Protein AF-A0A9D5CBH1-F1 (afdb_monomer)

Solvent-accessible surface area (backbone atoms only — not comparable to full-atom values): 4802 Å² total; per-residue (Å²): 139,54,73,71,60,54,55,56,51,53,54,53,51,50,42,44,71,50,90,34,37,77,52,50,61,54,74,69,62,55,76,87,88,49,95,64,55,59,70,59,54,51,55,52,48,54,51,44,37,57,71,58,63,54,47,93,58,55,92,94,61,84,83,50,65,75,56,50,66,74,36,62,86,69,68,128

Foldseek 3Di:
DDPVVVVVVVVVVCCCVPVCVVVVVVLPDDPDPDPHDVVVVVVLVVVLCVVQVPVPDDPPDDQDPVSCVVCVVSPD

InterPro domains:
  IPR003154 S1/P1 nuclease [PTHR33146] (13-72)
  IPR008947 Phospholipase C/P1 nuclease domain superfamily [G3DSA:1.10.575.10] (5-75)
  IPR008947 Phospholipase C/P1 nuclease domain superfamily [SSF48537] (19-71)

Radius of gyration: 16.49 Å; Cα contacts (8 Å, |Δi|>4): 17; chains: 1; bounding box: 32×34×36 Å

Secondary structure (DSSP, 8-state):
--HHHHHHHHHHHHHHHTTTHHHHHHHH---TT-S--HHHHHHHHHHHIIIIISTT--TT----HHHHHHHTTT--

Sequence (76 aa):
MNILTLLLHLHEEEKIMGDWSDQTVKWENCRNNKIACLDVYASESITAACQWAYRNAFEGSMLEDGYFLSRLYGVM

Mean predicted aligned error: 8.79 Å

Organism: NCBI:txid325984

pLDDT: mean 81.79, std 11.8, range [49.44, 95.69]

Structure (mmCIF, N/CA/C/O backbone):
data_AF-A0A9D5CBH1-F1
#
_entry.id   AF-A0A9D5CBH1-F1
#
loop_
_atom_site.group_PDB
_atom_site.id
_atom_site.type_symbol
_atom_site.label_atom_id
_atom_site.label_alt_id
_atom_site.label_comp_id
_atom_site.label_asym_id
_atom_site.label_entity_id
_atom_site.label_seq_id
_atom_site.pdbx_PDB_ins_code
_atom_site.Cartn_x
_atom_site.Cartn_y
_atom_site.Cartn_z
_atom_site.occupancy
_atom_site.B_iso_or_equiv
_atom_site.auth_seq_id
_atom_site.auth_comp_id
_atom_site.auth_asym_id
_atom_site.auth_atom_id
_atom_site.pdbx_PDB_model_num
ATOM 1 N N . MET A 1 1 ? -17.370 20.416 -19.744 1.00 54.03 1 MET A N 1
ATOM 2 C CA . MET A 1 1 ? -16.124 20.589 -18.967 1.00 54.03 1 MET A CA 1
ATOM 3 C C . MET A 1 1 ? -16.365 21.688 -17.944 1.00 54.03 1 MET A C 1
ATOM 5 O O . MET A 1 1 ? -16.661 22.802 -18.353 1.00 54.03 1 MET A O 1
ATOM 9 N N . ASN A 1 2 ? -16.379 21.358 -16.651 1.00 72.25 2 ASN A N 1
ATOM 10 C CA . ASN A 1 2 ? -16.652 22.295 -15.552 1.00 72.25 2 ASN A CA 1
ATOM 11 C C . ASN A 1 2 ? -15.314 22.754 -14.941 1.00 72.25 2 ASN A C 1
ATOM 13 O O . ASN A 1 2 ? -14.388 21.953 -14.836 1.00 72.25 2 ASN A O 1
ATOM 17 N N . ILE A 1 3 ? -15.228 24.020 -14.522 1.00 76.75 3 ILE A N 1
ATOM 18 C CA . ILE A 1 3 ? -14.101 24.590 -13.763 1.00 76.75 3 ILE A CA 1
ATOM 19 C C . ILE A 1 3 ? -13.730 23.712 -12.556 1.00 76.75 3 ILE A C 1
ATOM 21 O O . ILE A 1 3 ? -12.549 23.517 -12.284 1.00 76.75 3 ILE A O 1
ATOM 25 N N . LEU A 1 4 ? -14.719 23.111 -11.887 1.00 64.44 4 LEU A N 1
ATOM 26 C CA . LEU A 1 4 ? -14.489 22.195 -10.766 1.00 64.44 4 LEU A CA 1
ATOM 27 C C . LEU A 1 4 ? -13.716 20.928 -11.182 1.00 64.44 4 LEU A C 1
ATOM 29 O O . LEU A 1 4 ? -12.887 20.428 -10.431 1.00 64.44 4 LEU A O 1
ATOM 33 N N . THR A 1 5 ? -13.967 20.419 -12.392 1.00 68.38 5 THR A N 1
ATOM 34 C CA . THR A 1 5 ? -13.305 19.222 -12.936 1.00 68.38 5 THR A CA 1
ATOM 35 C C . THR A 1 5 ? -11.850 19.507 -13.317 1.00 68.38 5 THR A C 1
ATOM 37 O O . THR A 1 5 ? -10.998 18.642 -13.142 1.00 68.38 5 THR A O 1
ATOM 40 N N . LEU A 1 6 ? -11.564 20.724 -13.796 1.00 65.88 6 LEU A N 1
ATOM 41 C CA . LEU A 1 6 ? -10.206 21.190 -14.101 1.00 65.88 6 LEU A CA 1
ATOM 42 C C . LEU A 1 6 ? -9.368 21.413 -12.835 1.00 65.88 6 LEU A C 1
ATOM 44 O O . LEU A 1 6 ? -8.198 21.054 -12.815 1.00 65.88 6 LEU A O 1
ATOM 48 N N . LEU A 1 7 ? -9.965 21.963 -11.773 1.00 66.38 7 LEU A N 1
ATOM 49 C CA . LEU A 1 7 ? -9.281 22.171 -10.490 1.00 66.38 7 LEU A CA 1
ATOM 50 C C . LEU A 1 7 ? -8.889 20.856 -9.803 1.00 66.38 7 LEU A C 1
ATOM 52 O O . LEU A 1 7 ? -7.806 20.773 -9.237 1.00 66.38 7 LEU A O 1
ATOM 56 N N . LEU A 1 8 ? -9.739 19.827 -9.882 1.00 62.47 8 LEU A N 1
ATOM 57 C CA . LEU A 1 8 ? -9.412 18.486 -9.383 1.00 62.47 8 LEU A CA 1
ATOM 58 C C . LEU A 1 8 ? -8.238 17.851 -10.147 1.00 62.47 8 LEU A C 1
ATOM 60 O O . LEU A 1 8 ? -7.342 17.312 -9.509 1.00 62.47 8 LEU A O 1
ATOM 64 N N . HIS A 1 9 ? -8.201 17.984 -11.480 1.00 62.41 9 HIS A N 1
ATOM 65 C CA . HIS A 1 9 ? -7.080 17.485 -12.294 1.00 62.41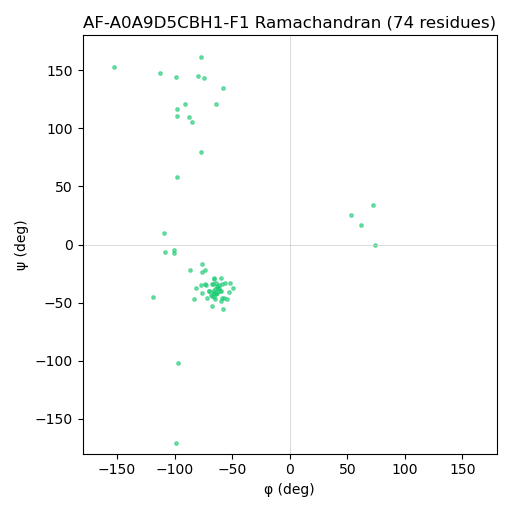 9 HIS A CA 1
ATOM 66 C C . HIS A 1 9 ? -5.762 18.209 -11.980 1.00 62.41 9 HIS A C 1
ATOM 68 O O . HIS A 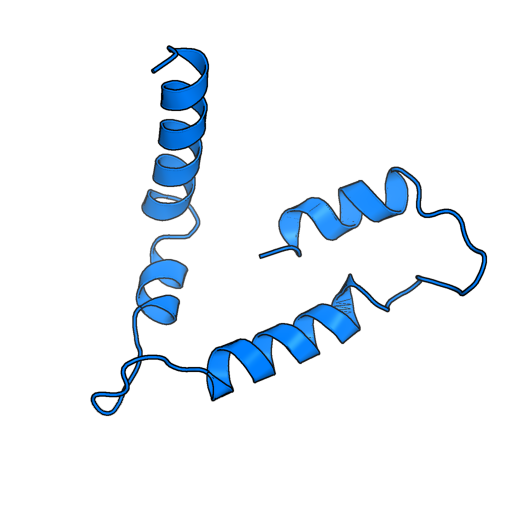1 9 ? -4.724 17.569 -11.861 1.00 62.41 9 HIS A O 1
ATOM 74 N N . LEU A 1 10 ? -5.796 19.535 -11.797 1.00 59.69 10 LEU A N 1
ATOM 75 C CA . LEU A 1 10 ? -4.594 20.311 -11.467 1.00 59.69 10 LEU A CA 1
ATOM 76 C C . LEU A 1 10 ? -3.971 19.887 -10.130 1.00 59.69 10 LEU A C 1
ATOM 78 O O . LEU A 1 10 ? -2.751 19.883 -10.002 1.00 59.69 10 LEU A O 1
ATOM 82 N N . HIS A 1 11 ? -4.785 19.497 -9.148 1.00 61.47 11 HIS A N 1
ATOM 83 C CA . HIS A 1 11 ? -4.272 19.078 -7.845 1.00 61.47 11 HIS A CA 1
ATOM 84 C C . HIS A 1 11 ? -3.599 17.693 -7.879 1.00 61.47 11 HIS A C 1
ATOM 86 O O . HIS A 1 11 ? -2.619 17.462 -7.171 1.00 61.47 11 HIS A O 1
ATOM 92 N N . GLU A 1 12 ? -4.093 16.775 -8.717 1.00 64.12 12 GLU A N 1
ATOM 93 C CA . GLU A 1 12 ? -3.428 15.489 -8.972 1.00 64.12 12 GLU A CA 1
ATOM 94 C C . GLU A 1 12 ? -2.084 15.685 -9.681 1.00 64.12 12 GLU A C 1
ATOM 96 O O . GLU A 1 12 ? -1.078 15.113 -9.256 1.00 64.12 12 GLU A O 1
ATOM 101 N N . GLU A 1 13 ? -2.036 16.538 -10.709 1.00 62.34 13 GLU A N 1
ATOM 102 C CA . GLU A 1 13 ? -0.786 16.835 -11.416 1.00 62.34 13 GLU A CA 1
ATOM 103 C C . GLU A 1 13 ? 0.254 17.492 -10.496 1.00 62.34 13 GLU A C 1
ATOM 105 O O . GLU A 1 13 ? 1.427 17.121 -10.541 1.00 62.34 13 GLU A O 1
ATOM 110 N N . GLU A 1 14 ? -0.156 18.384 -9.585 1.00 71.12 14 GLU A N 1
ATOM 111 C CA . GLU A 1 14 ? 0.733 18.958 -8.563 1.00 71.12 14 GLU A CA 1
ATOM 112 C C . GLU A 1 14 ? 1.347 17.889 -7.644 1.00 71.12 14 GLU A C 1
ATOM 114 O O . GLU A 1 14 ? 2.530 17.967 -7.305 1.00 71.12 14 GLU A O 1
ATOM 119 N N . LYS A 1 15 ? 0.576 16.868 -7.249 1.00 71.69 15 LYS A N 1
ATOM 120 C CA . LYS A 1 15 ? 1.078 15.774 -6.400 1.00 71.69 15 LYS A CA 1
ATOM 121 C C . LYS A 1 15 ? 2.064 14.870 -7.132 1.00 71.69 15 LYS A C 1
ATOM 123 O O . LYS A 1 15 ? 3.088 14.501 -6.555 1.00 71.69 15 LYS A O 1
ATOM 128 N N . ILE A 1 16 ? 1.790 14.570 -8.398 1.00 68.31 16 ILE A N 1
ATOM 129 C CA . ILE A 1 16 ? 2.657 13.761 -9.264 1.00 68.31 16 ILE A CA 1
ATOM 130 C C . ILE A 1 16 ? 3.958 14.509 -9.583 1.00 68.31 16 ILE A C 1
ATOM 132 O O . ILE A 1 16 ? 5.038 13.928 -9.497 1.00 68.31 16 ILE A O 1
ATOM 136 N N . MET A 1 17 ? 3.882 15.806 -9.898 1.00 72.50 17 MET A N 1
ATOM 137 C CA . MET A 1 17 ? 5.055 16.634 -10.203 1.00 72.50 17 MET A CA 1
ATOM 138 C C . MET A 1 17 ? 5.860 17.038 -8.959 1.00 72.50 17 MET A C 1
ATOM 140 O O . MET A 1 17 ? 7.046 17.342 -9.076 1.00 72.50 17 MET A O 1
ATOM 144 N N . GLY A 1 18 ? 5.234 17.051 -7.781 1.00 79.94 18 GLY A N 1
ATOM 145 C CA . GLY A 1 18 ? 5.866 17.351 -6.499 1.00 79.94 18 GLY A CA 1
ATOM 146 C C . GLY A 1 18 ? 6.267 16.090 -5.735 1.00 79.94 18 GLY A C 1
ATOM 147 O O . GLY A 1 18 ? 7.291 15.466 -6.023 1.00 79.94 18 GLY A O 1
ATOM 148 N N . ASP A 1 19 ? 5.450 15.735 -4.741 1.00 78.25 19 ASP A N 1
ATOM 149 C CA . ASP A 1 19 ? 5.741 14.721 -3.717 1.00 78.25 19 ASP A CA 1
ATOM 150 C C . ASP A 1 19 ? 6.014 13.317 -4.286 1.00 78.25 19 ASP A C 1
ATOM 152 O O . ASP A 1 19 ? 6.744 12.533 -3.675 1.00 78.25 19 ASP A O 1
ATOM 156 N N . TRP A 1 20 ? 5.427 12.973 -5.437 1.00 81.81 20 TRP A N 1
ATOM 157 C CA . TRP A 1 20 ? 5.522 11.636 -6.039 1.00 81.81 20 TRP A CA 1
ATOM 158 C C . TRP A 1 20 ? 6.370 11.581 -7.307 1.00 81.81 20 TRP A C 1
ATOM 160 O O . TRP A 1 20 ? 6.403 10.546 -7.976 1.00 81.81 20 TRP A O 1
ATOM 170 N N . SER A 1 21 ? 7.097 12.646 -7.630 1.00 83.75 21 SER A N 1
ATOM 171 C CA . SER A 1 21 ? 7.925 12.716 -8.841 1.00 83.75 21 SER A CA 1
ATOM 172 C C . SER A 1 21 ? 8.911 11.540 -8.945 1.00 83.75 21 SER A C 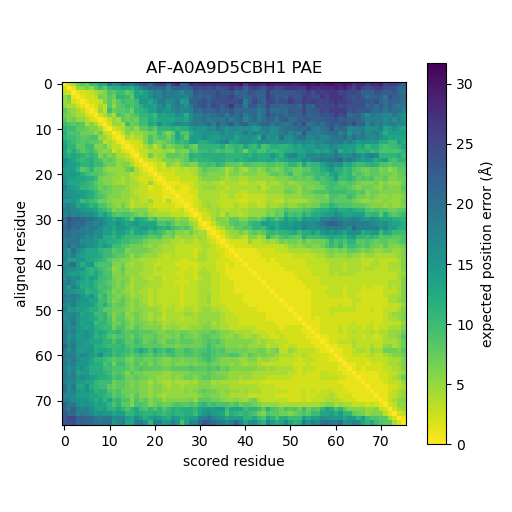1
ATOM 174 O O . SER A 1 21 ? 8.942 10.834 -9.954 1.00 83.75 21 SER A O 1
ATOM 176 N N . ASP A 1 22 ? 9.618 11.226 -7.857 1.00 84.50 22 ASP A N 1
ATOM 177 C CA . ASP A 1 22 ? 10.544 10.085 -7.781 1.00 84.50 22 ASP A CA 1
ATOM 178 C C . ASP A 1 22 ? 9.853 8.714 -7.879 1.00 84.50 22 ASP A C 1
ATOM 180 O O . ASP A 1 22 ? 10.464 7.723 -8.293 1.00 84.50 22 ASP A O 1
ATOM 184 N N . GLN A 1 23 ? 8.595 8.622 -7.444 1.00 83.31 23 GLN A N 1
ATOM 185 C CA . GLN A 1 23 ? 7.823 7.377 -7.465 1.00 83.31 23 GLN A CA 1
ATOM 186 C C . GLN A 1 23 ? 7.236 7.125 -8.854 1.00 83.31 23 GLN A C 1
ATOM 188 O O . GLN A 1 23 ? 7.304 6.002 -9.345 1.00 83.31 23 GLN A O 1
ATOM 193 N N . THR A 1 24 ? 6.795 8.183 -9.532 1.00 83.31 24 THR A N 1
ATOM 194 C CA . THR A 1 24 ? 6.277 8.147 -10.905 1.00 83.31 24 THR A CA 1
ATOM 195 C C . THR A 1 24 ? 7.306 7.560 -11.866 1.00 83.31 24 THR A C 1
ATOM 197 O O . THR A 1 24 ? 7.004 6.613 -12.587 1.00 83.31 24 THR A O 1
ATOM 200 N N . VAL A 1 25 ? 8.569 7.997 -11.773 1.00 83.62 25 VAL A N 1
ATOM 201 C CA . VAL A 1 25 ? 9.672 7.434 -12.577 1.00 83.62 25 VAL A CA 1
ATOM 202 C C . VAL A 1 25 ? 9.848 5.928 -12.339 1.00 83.62 25 VAL A C 1
ATOM 204 O O . VAL A 1 25 ? 10.218 5.191 -13.252 1.00 83.62 25 VAL A O 1
ATOM 207 N N . LYS A 1 26 ? 9.594 5.438 -11.119 1.00 84.31 26 LYS A N 1
ATOM 208 C CA . LYS A 1 26 ? 9.670 4.002 -10.804 1.00 84.31 26 LYS A CA 1
ATOM 209 C C . LYS A 1 26 ? 8.462 3.242 -11.343 1.00 84.31 26 LYS A C 1
ATOM 211 O O . LYS A 1 26 ? 8.654 2.159 -11.886 1.00 84.31 26 LYS A O 1
ATOM 216 N N . TRP A 1 27 ? 7.259 3.798 -11.222 1.00 85.00 27 TRP A N 1
ATOM 217 C CA . TRP A 1 27 ? 6.022 3.176 -11.703 1.00 85.00 27 TRP A CA 1
ATOM 218 C C . TRP A 1 27 ? 5.967 3.079 -13.232 1.00 85.00 27 TRP A C 1
ATOM 220 O O . TRP A 1 27 ? 5.476 2.083 -13.766 1.00 85.00 27 TRP A O 1
ATOM 230 N N . GLU A 1 28 ? 6.533 4.065 -13.933 1.00 82.81 28 GLU A N 1
ATOM 231 C CA . GLU A 1 28 ? 6.690 4.060 -15.393 1.00 82.81 28 GLU A CA 1
ATOM 232 C C . GLU A 1 28 ? 7.782 3.093 -15.874 1.00 82.81 28 GLU A C 1
ATOM 234 O O . GLU A 1 28 ? 7.772 2.652 -17.027 1.00 82.81 28 GLU A O 1
ATOM 239 N N . ASN A 1 29 ? 8.735 2.729 -15.008 1.00 84.44 29 ASN A N 1
ATOM 240 C CA . ASN A 1 29 ? 9.859 1.875 -15.375 1.00 84.44 29 ASN A CA 1
ATOM 241 C C . ASN A 1 29 ? 9.448 0.401 -15.466 1.00 84.44 29 ASN A C 1
ATOM 243 O O . ASN A 1 29 ? 9.721 -0.414 -14.582 1.00 84.44 29 ASN A O 1
ATOM 247 N N . CYS A 1 30 ? 8.834 0.044 -16.590 1.00 82.44 30 CYS A N 1
ATOM 248 C CA . CYS A 1 30 ? 8.556 -1.335 -16.945 1.00 82.44 30 CYS A CA 1
ATOM 249 C C . CYS A 1 30 ? 9.624 -1.884 -17.907 1.00 82.44 30 CYS A C 1
ATOM 251 O O . CYS A 1 30 ? 9.729 -1.480 -19.065 1.00 82.44 30 CYS A O 1
ATOM 253 N N . ARG A 1 31 ? 10.457 -2.817 -17.426 1.00 78.81 31 ARG A N 1
ATOM 254 C CA . ARG A 1 31 ? 11.567 -3.397 -18.207 1.00 78.81 31 ARG A CA 1
ATOM 255 C C . ARG A 1 31 ? 11.086 -4.442 -19.228 1.00 78.81 31 ARG A C 1
ATOM 257 O O . ARG A 1 31 ? 10.043 -5.070 -19.064 1.00 78.81 31 ARG A O 1
ATOM 264 N N . ASN A 1 32 ? 11.940 -4.720 -20.219 1.00 78.56 32 ASN A N 1
ATOM 265 C CA . ASN A 1 32 ? 11.846 -5.850 -21.160 1.00 78.56 32 ASN A CA 1
ATOM 266 C C . ASN A 1 32 ? 10.744 -5.767 -22.238 1.00 78.56 32 ASN A C 1
ATOM 268 O O . ASN A 1 32 ? 10.208 -6.803 -22.624 1.00 78.56 32 ASN A O 1
ATOM 272 N N . ASN A 1 33 ? 10.416 -4.571 -22.747 1.00 75.56 33 ASN A N 1
ATOM 273 C CA . ASN A 1 33 ? 9.424 -4.370 -23.824 1.00 75.56 33 ASN A CA 1
ATOM 274 C C . ASN A 1 33 ? 8.046 -5.005 -23.543 1.00 75.56 33 ASN A C 1
ATOM 276 O O . ASN A 1 33 ? 7.312 -5.354 -24.469 1.00 75.56 33 ASN A O 1
ATOM 280 N N . LYS A 1 34 ? 7.687 -5.182 -22.267 1.00 79.12 34 LYS A N 1
ATOM 281 C CA . LYS A 1 34 ? 6.348 -5.629 -21.890 1.00 79.12 34 LYS A CA 1
ATOM 282 C C . LYS A 1 34 ? 5.364 -4.472 -22.067 1.00 79.12 34 LYS A C 1
ATOM 284 O O . LYS A 1 34 ? 5.685 -3.334 -21.751 1.00 79.12 34 LYS A O 1
ATOM 289 N N . ILE A 1 35 ? 4.150 -4.789 -22.516 1.00 82.62 35 ILE A N 1
ATOM 290 C CA . ILE A 1 35 ? 3.044 -3.819 -22.617 1.00 82.62 35 ILE A CA 1
ATOM 291 C C . ILE A 1 35 ? 2.607 -3.344 -21.216 1.00 82.62 35 ILE A C 1
ATOM 293 O O . ILE A 1 35 ? 2.167 -2.212 -21.064 1.00 82.62 35 ILE A O 1
ATOM 297 N N . ALA A 1 36 ? 2.754 -4.196 -20.192 1.00 83.44 36 ALA A N 1
ATOM 298 C CA . 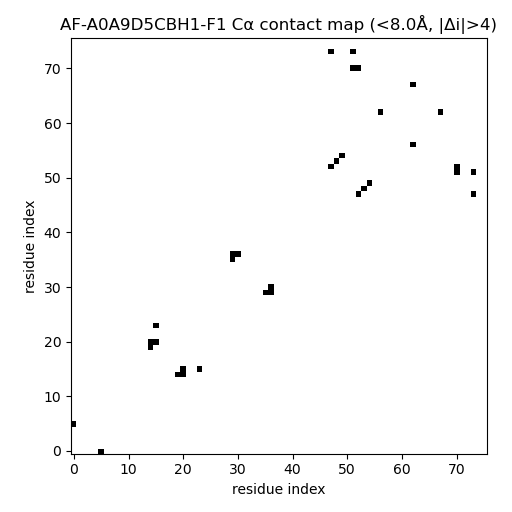ALA A 1 36 ? 2.482 -3.873 -18.792 1.00 83.44 36 ALA A CA 1
ATOM 299 C C . ALA A 1 36 ? 3.329 -4.734 -17.833 1.00 83.44 36 ALA A C 1
ATOM 301 O O . ALA A 1 36 ? 3.670 -5.880 -18.147 1.00 83.44 36 ALA A O 1
ATOM 302 N N . CYS A 1 37 ? 3.615 -4.212 -16.636 1.00 87.94 37 CYS A N 1
ATOM 303 C CA . CYS A 1 37 ? 4.359 -4.898 -15.572 1.00 87.94 37 CYS A CA 1
ATOM 304 C C . CYS A 1 37 ? 3.429 -5.530 -14.525 1.00 87.94 37 CYS A C 1
ATOM 306 O O . CYS A 1 37 ? 3.517 -5.248 -13.334 1.00 87.94 37 CYS A O 1
ATOM 308 N N . LEU A 1 38 ? 2.548 -6.423 -14.986 1.00 88.12 38 LEU A N 1
ATOM 309 C CA . LEU A 1 38 ? 1.509 -7.057 -14.162 1.00 88.12 38 LEU A CA 1
ATOM 310 C C . LEU A 1 38 ? 2.049 -7.720 -12.888 1.00 88.12 38 LEU A C 1
ATOM 312 O O . LEU A 1 38 ? 1.435 -7.576 -11.840 1.00 88.12 38 LEU A O 1
ATOM 316 N N . ASP A 1 39 ? 3.196 -8.400 -12.960 1.00 89.88 39 ASP A N 1
ATOM 317 C CA . ASP A 1 39 ? 3.786 -9.084 -11.800 1.00 89.88 39 ASP A CA 1
ATOM 318 C C . ASP A 1 39 ? 4.167 -8.098 -10.682 1.00 89.88 39 ASP A C 1
ATOM 320 O O . ASP A 1 39 ? 3.987 -8.391 -9.502 1.00 89.88 39 ASP A O 1
ATOM 324 N N . VAL A 1 40 ? 4.666 -6.913 -11.059 1.00 89.88 40 VAL A N 1
ATOM 325 C CA . VAL A 1 40 ? 5.032 -5.847 -10.114 1.00 89.88 40 VAL A CA 1
ATOM 326 C C . VAL A 1 40 ? 3.771 -5.308 -9.455 1.00 89.88 40 VAL A C 1
ATOM 328 O O . VAL A 1 40 ? 3.653 -5.359 -8.234 1.00 89.88 40 VAL A O 1
ATOM 331 N N . TYR A 1 41 ? 2.790 -4.905 -10.265 1.00 89.06 41 TYR A N 1
ATOM 332 C CA . TYR A 1 41 ? 1.531 -4.356 -9.763 1.00 89.06 41 TYR A CA 1
ATOM 333 C C . TYR A 1 41 ? 0.775 -5.360 -8.885 1.00 89.06 41 TYR A C 1
ATOM 335 O O . TYR A 1 41 ? 0.252 -4.996 -7.836 1.00 89.06 41 TYR A O 1
ATOM 343 N N . ALA A 1 42 ? 0.757 -6.643 -9.258 1.00 91.69 42 ALA A N 1
ATOM 344 C CA . ALA A 1 42 ? 0.126 -7.694 -8.465 1.00 91.69 42 ALA A CA 1
ATOM 345 C C . ALA A 1 42 ? 0.842 -7.913 -7.123 1.00 91.69 42 ALA A C 1
ATOM 347 O O . ALA A 1 42 ? 0.184 -8.055 -6.091 1.00 91.69 42 ALA A O 1
ATOM 348 N N . SER A 1 43 ? 2.180 -7.911 -7.117 1.00 93.81 43 SER A N 1
ATOM 349 C CA . SER A 1 43 ? 2.975 -8.066 -5.895 1.00 93.81 43 SER A CA 1
ATOM 350 C C . SER A 1 43 ? 2.809 -6.881 -4.937 1.00 93.81 43 SER A C 1
ATOM 352 O O . SER A 1 43 ? 2.722 -7.066 -3.720 1.00 93.81 43 SER A O 1
ATOM 354 N N . GLU A 1 44 ? 2.757 -5.661 -5.467 1.00 91.75 44 GLU A N 1
ATOM 355 C CA . GLU A 1 44 ? 2.499 -4.451 -4.681 1.00 91.75 44 GLU A CA 1
ATOM 356 C C . GLU A 1 44 ? 1.067 -4.458 -4.133 1.00 91.75 44 GLU A C 1
ATOM 358 O O . GLU A 1 44 ? 0.862 -4.251 -2.935 1.00 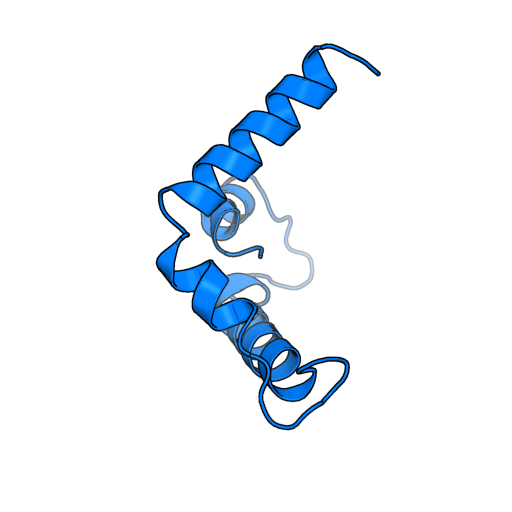91.75 44 GLU A O 1
ATOM 363 N N . SER A 1 45 ? 0.093 -4.820 -4.972 1.00 92.62 45 SER A N 1
ATOM 364 C CA . SER A 1 45 ? -1.323 -4.899 -4.610 1.00 92.62 45 SER A CA 1
ATOM 365 C C . SER A 1 45 ? -1.587 -5.880 -3.466 1.00 92.62 45 SER A C 1
ATOM 367 O O . SER A 1 45 ? -2.230 -5.510 -2.484 1.00 92.62 45 SER A O 1
ATOM 369 N N . ILE A 1 46 ? -1.053 -7.109 -3.518 1.00 95.19 46 ILE A N 1
ATOM 370 C CA . ILE A 1 46 ? -1.272 -8.079 -2.430 1.00 95.19 46 ILE A CA 1
ATOM 371 C C . ILE A 1 46 ? -0.602 -7.639 -1.123 1.00 95.19 46 ILE A C 1
ATOM 373 O O . ILE A 1 46 ? -1.146 -7.847 -0.037 1.00 95.19 46 ILE A O 1
ATOM 377 N N . THR A 1 47 ? 0.553 -6.977 -1.215 1.00 94.56 47 THR A N 1
ATOM 378 C CA . THR A 1 47 ? 1.240 -6.425 -0.044 1.00 94.56 47 THR A CA 1
ATOM 379 C C . THR A 1 47 ? 0.395 -5.329 0.603 1.00 94.56 47 THR A C 1
ATOM 381 O O . THR A 1 47 ? 0.167 -5.361 1.816 1.00 94.56 47 THR A O 1
ATOM 384 N N . ALA A 1 48 ? -0.135 -4.405 -0.203 1.00 91.12 48 ALA A N 1
ATOM 385 C CA . ALA A 1 48 ? -1.016 -3.342 0.262 1.00 91.12 48 ALA A CA 1
ATOM 386 C C . ALA A 1 48 ? -2.325 -3.898 0.843 1.00 91.12 48 ALA A C 1
ATOM 388 O O . ALA A 1 48 ? -2.753 -3.471 1.917 1.00 91.12 48 ALA A O 1
ATOM 389 N N . ALA A 1 49 ? -2.920 -4.909 0.206 1.00 92.56 49 ALA A N 1
ATOM 390 C CA . ALA A 1 49 ? -4.132 -5.556 0.696 1.00 92.56 49 ALA A CA 1
ATOM 391 C C . ALA A 1 49 ? -3.934 -6.142 2.104 1.00 92.56 49 ALA A C 1
ATOM 393 O O . ALA A 1 49 ? -4.740 -5.900 3.002 1.00 92.56 49 ALA A O 1
ATOM 394 N N . CYS A 1 50 ? -2.827 -6.847 2.338 1.00 93.25 50 CYS A N 1
ATOM 395 C CA . CYS A 1 50 ? -2.508 -7.396 3.655 1.00 93.25 50 CYS A CA 1
ATOM 396 C C . CYS A 1 50 ? -2.245 -6.307 4.707 1.00 93.25 50 CYS A C 1
ATOM 398 O O . CYS A 1 50 ? -2.687 -6.429 5.850 1.00 93.25 50 CYS A O 1
ATOM 400 N N . GLN A 1 51 ? -1.521 -5.247 4.345 1.00 91.75 51 GLN A N 1
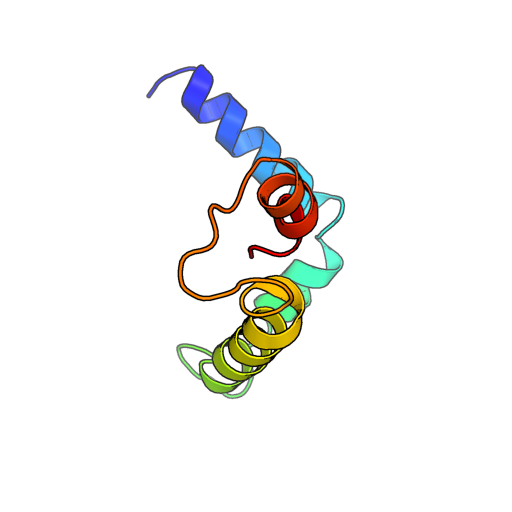ATOM 401 C CA . GLN A 1 51 ? -1.115 -4.206 5.294 1.00 91.75 51 GLN A CA 1
ATOM 402 C C . GLN A 1 51 ? -2.242 -3.230 5.643 1.00 91.75 51 GLN A C 1
ATOM 404 O O . GLN A 1 51 ? -2.318 -2.774 6.788 1.00 91.75 51 GLN A O 1
ATOM 409 N N . TRP A 1 52 ? -3.115 -2.933 4.680 1.00 90.88 52 TRP A N 1
ATOM 410 C CA . TRP A 1 52 ? -4.092 -1.852 4.782 1.00 90.88 52 TRP A CA 1
ATOM 411 C C . TRP A 1 52 ? -5.537 -2.328 4.702 1.00 90.88 52 TRP A C 1
ATOM 413 O O . TRP A 1 52 ? -6.336 -1.893 5.533 1.00 90.88 52 TRP A O 1
ATOM 423 N N . ALA A 1 53 ? -5.861 -3.213 3.751 1.00 90.44 53 ALA A N 1
ATOM 424 C CA . ALA A 1 53 ? -7.244 -3.583 3.440 1.00 90.44 53 ALA A CA 1
ATOM 425 C C . ALA A 1 53 ? -7.816 -4.671 4.360 1.00 90.44 53 ALA A C 1
ATOM 427 O O . ALA A 1 53 ? -8.923 -4.545 4.865 1.00 90.44 53 ALA A O 1
ATOM 428 N N . TYR A 1 54 ? -7.083 -5.753 4.611 1.00 92.25 54 TYR A N 1
ATOM 429 C CA . TYR A 1 54 ? -7.566 -6.810 5.508 1.00 92.25 54 TYR A CA 1
ATOM 430 C C . TYR A 1 54 ? -7.239 -6.527 6.969 1.00 92.25 54 TYR A C 1
ATOM 432 O O . TYR A 1 54 ? -7.879 -7.046 7.884 1.00 92.25 54 TYR A O 1
ATOM 440 N N . ARG A 1 55 ? -6.238 -5.683 7.216 1.00 90.75 55 ARG A N 1
ATOM 441 C CA . ARG A 1 55 ? -5.806 -5.373 8.570 1.00 90.75 55 ARG A CA 1
ATOM 442 C C . ARG A 1 55 ? -6.924 -4.672 9.336 1.00 90.75 55 ARG A C 1
ATOM 444 O O . ARG A 1 55 ? -7.323 -3.567 8.979 1.00 90.75 55 ARG A O 1
ATOM 451 N N . ASN A 1 56 ? -7.351 -5.274 10.444 1.00 91.12 56 ASN A N 1
ATOM 452 C CA . ASN A 1 56 ? -8.407 -4.771 11.331 1.00 91.12 56 ASN A CA 1
ATOM 453 C C . ASN A 1 56 ? -9.793 -4.647 10.665 1.00 91.12 56 ASN A C 1
ATOM 455 O O . ASN A 1 56 ? -10.653 -3.955 11.205 1.00 91.12 56 ASN A O 1
ATOM 459 N N . ALA A 1 57 ? -10.006 -5.300 9.518 1.00 92.56 57 ALA A N 1
ATOM 460 C CA . ALA A 1 57 ? -11.322 -5.468 8.918 1.00 92.56 57 ALA A CA 1
ATOM 461 C C . ALA A 1 57 ? -11.854 -6.851 9.307 1.00 92.56 57 ALA A C 1
ATOM 463 O O . ALA A 1 57 ? -11.257 -7.873 8.967 1.00 92.56 57 ALA A O 1
ATOM 464 N N . PHE A 1 58 ? -12.957 -6.882 10.051 1.00 94.19 58 PHE A N 1
ATOM 465 C CA . PHE A 1 58 ? -13.560 -8.124 10.531 1.00 94.19 58 PHE A CA 1
ATOM 466 C C . PHE A 1 58 ? -14.915 -8.349 9.870 1.00 94.19 58 PHE A C 1
ATOM 468 O O . PHE A 1 58 ? -15.646 -7.402 9.572 1.00 94.19 58 PHE A O 1
ATOM 475 N N . GLU A 1 59 ? -15.268 -9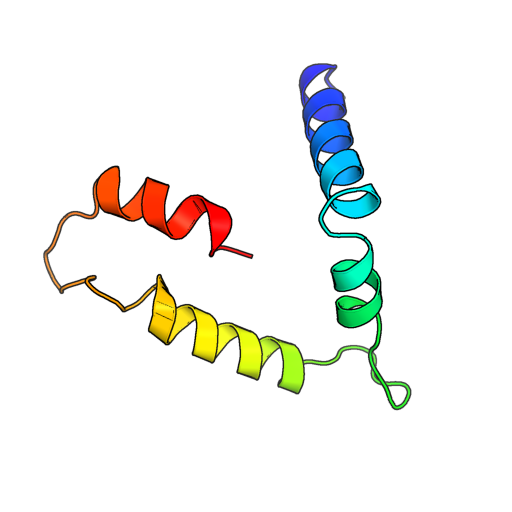.609 9.655 1.00 95.69 59 GLU A N 1
ATOM 476 C CA . GLU A 1 59 ? -16.583 -9.959 9.130 1.00 95.69 59 GLU A CA 1
ATOM 477 C C . GLU A 1 59 ? -17.695 -9.424 10.047 1.00 95.69 59 GLU A C 1
ATOM 479 O O . GLU A 1 59 ? -17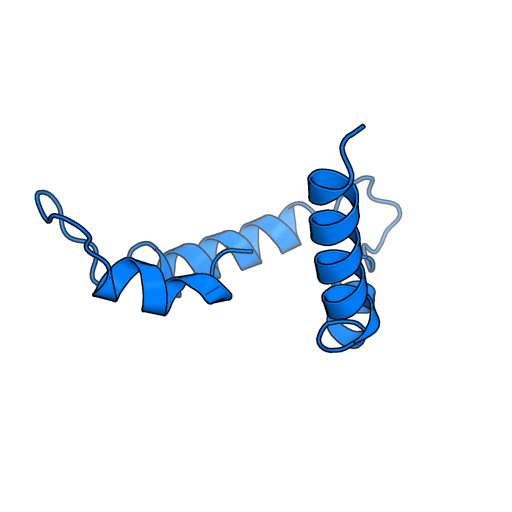.606 -9.508 11.272 1.00 95.69 59 GLU A O 1
ATOM 484 N N . GLY A 1 60 ? -18.724 -8.816 9.450 1.00 94.25 60 GLY A N 1
ATOM 485 C CA . GLY A 1 60 ? -19.839 -8.209 10.183 1.00 94.25 60 GLY A CA 1
ATOM 486 C C . GLY A 1 60 ? -19.519 -6.882 10.885 1.00 94.25 60 GLY A C 1
ATOM 487 O O . GLY A 1 60 ? -20.416 -6.306 11.498 1.00 94.25 60 GLY A O 1
ATOM 488 N N . SER A 1 61 ? -18.284 -6.372 10.796 1.00 93.44 61 SER A N 1
ATOM 489 C CA . SER A 1 61 ? -17.935 -5.043 11.318 1.00 93.44 61 SER A CA 1
ATOM 490 C C . SER A 1 61 ? -18.370 -3.922 10.366 1.00 93.44 61 SER A C 1
ATOM 492 O O . SER A 1 61 ? -18.323 -4.074 9.145 1.00 93.44 61 SER A O 1
ATOM 494 N N . MET A 1 62 ? -18.782 -2.781 10.926 1.00 94.94 62 MET A N 1
ATOM 495 C CA . MET A 1 62 ? -18.987 -1.548 10.166 1.00 94.94 62 MET A CA 1
ATOM 496 C C . MET A 1 62 ? -17.683 -0.748 10.172 1.00 94.94 62 MET A C 1
ATOM 498 O O . MET A 1 62 ? -17.150 -0.423 11.231 1.00 94.94 62 MET A O 1
ATOM 502 N N . LEU A 1 63 ? -17.147 -0.468 8.985 1.00 93.75 63 LEU A N 1
ATOM 503 C CA . LEU A 1 63 ? -15.924 0.313 8.825 1.00 93.75 63 LEU A CA 1
ATOM 504 C C . LEU A 1 63 ? -16.291 1.796 8.759 1.00 93.75 63 LEU A C 1
ATOM 506 O O . LEU A 1 63 ? -16.896 2.249 7.792 1.00 93.75 63 LEU A O 1
ATOM 510 N N . GLU A 1 64 ? -15.945 2.528 9.811 1.00 92.81 64 GLU A N 1
ATOM 511 C CA . GLU A 1 64 ? -16.267 3.949 9.963 1.00 92.81 64 GLU A CA 1
ATOM 512 C C . GLU A 1 64 ? -15.077 4.848 9.576 1.00 92.81 64 GLU A C 1
ATOM 514 O O . GLU A 1 64 ? -14.044 4.389 9.074 1.00 92.81 64 GLU A O 1
ATOM 519 N N . ASP A 1 65 ? -15.192 6.145 9.853 1.00 93.19 65 ASP A N 1
ATOM 520 C CA . ASP A 1 65 ? -14.218 7.171 9.470 1.00 93.19 65 ASP A CA 1
ATOM 521 C C . ASP A 1 65 ? -12.799 6.882 9.974 1.00 93.19 65 ASP A C 1
ATOM 523 O O . ASP A 1 65 ? -11.822 7.176 9.290 1.00 93.19 65 ASP A O 1
ATOM 527 N N . GLY 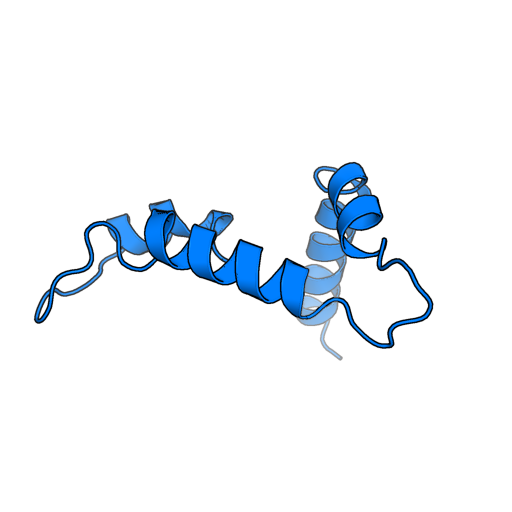A 1 66 ? -12.656 6.246 11.142 1.00 91.62 66 GLY A N 1
ATOM 528 C CA . GLY A 1 66 ? -11.346 5.840 11.658 1.00 91.62 66 GLY A CA 1
ATOM 529 C C . GLY A 1 66 ? -10.629 4.847 10.736 1.00 91.62 66 GLY A C 1
ATOM 530 O O . GLY A 1 66 ? -9.413 4.935 10.544 1.00 91.62 66 GLY A O 1
ATOM 531 N N . TYR A 1 67 ? -11.375 3.929 10.117 1.00 91.25 67 TYR A N 1
ATOM 532 C CA . TYR A 1 67 ? -10.845 3.024 9.102 1.00 91.25 67 TYR A CA 1
ATOM 533 C C . TYR A 1 67 ? -10.560 3.783 7.799 1.00 91.25 67 TYR A C 1
ATOM 535 O O . TYR A 1 67 ? -9.469 3.661 7.252 1.00 91.25 67 TYR A O 1
ATOM 543 N N . PHE A 1 68 ? -11.487 4.627 7.346 1.00 90.00 68 PHE A N 1
ATOM 544 C CA . PHE A 1 68 ? -11.325 5.422 6.126 1.00 90.00 68 PHE A CA 1
ATOM 545 C C . PHE A 1 68 ? -10.089 6.338 6.166 1.00 90.00 68 PHE A C 1
ATOM 547 O O . PHE A 1 68 ? -9.205 6.229 5.319 1.00 90.00 68 PHE A O 1
ATOM 554 N N . LEU A 1 69 ? -9.970 7.192 7.186 1.00 90.06 69 LEU A N 1
ATOM 555 C CA . LEU A 1 69 ? -8.901 8.191 7.295 1.00 90.06 69 LEU A CA 1
ATOM 556 C C . LEU A 1 69 ? -7.512 7.563 7.415 1.00 90.06 69 LEU A C 1
ATOM 558 O O . LEU A 1 69 ? -6.536 8.103 6.903 1.00 90.06 69 LEU A O 1
ATOM 562 N N . SER A 1 70 ? -7.413 6.403 8.061 1.00 89.75 70 SER A N 1
ATOM 563 C CA . SER A 1 70 ? -6.137 5.695 8.195 1.00 89.75 70 SER A CA 1
ATOM 564 C C . SER A 1 70 ? -5.701 4.976 6.916 1.00 89.75 70 SER A C 1
ATOM 566 O O . SER A 1 70 ? -4.530 4.625 6.811 1.00 89.75 70 SER A O 1
ATOM 568 N N . ARG A 1 71 ? -6.605 4.756 5.949 1.00 88.25 71 ARG A N 1
ATOM 569 C CA . ARG A 1 71 ? -6.297 4.135 4.647 1.00 88.25 71 ARG A CA 1
ATOM 570 C C . ARG A 1 71 ? -6.333 5.127 3.485 1.00 88.25 71 ARG A C 1
ATOM 572 O O . ARG A 1 71 ? -5.905 4.762 2.399 1.00 88.25 71 ARG A O 1
ATOM 579 N N . LEU A 1 72 ? -6.756 6.371 3.711 1.00 81.62 72 LEU A N 1
ATOM 580 C CA . LEU A 1 72 ? -6.905 7.408 2.682 1.00 81.62 72 LEU A CA 1
ATOM 581 C C . LEU A 1 72 ? -5.651 7.606 1.810 1.00 81.62 72 LEU A C 1
ATOM 583 O O . LEU A 1 72 ? -5.776 7.885 0.626 1.00 81.62 72 LEU A O 1
ATOM 587 N N . TYR A 1 73 ? -4.457 7.422 2.377 1.00 69.19 73 TYR A N 1
ATOM 588 C CA . TYR A 1 73 ? -3.179 7.543 1.661 1.00 69.19 73 TYR A CA 1
ATOM 589 C C . TYR A 1 73 ? -2.552 6.197 1.256 1.00 69.19 73 TYR A C 1
ATOM 591 O O . TYR A 1 73 ? -1.499 6.181 0.631 1.00 69.19 73 TYR A O 1
ATOM 599 N N . GLY A 1 74 ? -3.153 5.073 1.662 1.00 62.34 74 GLY A N 1
ATOM 600 C CA . GLY A 1 74 ? -2.700 3.715 1.337 1.00 62.34 74 GLY A CA 1
ATOM 601 C C . GLY A 1 74 ? -3.495 3.056 0.206 1.00 62.34 74 GLY A C 1
ATOM 602 O O . GLY A 1 74 ? -3.132 1.966 -0.230 1.00 62.34 74 GLY A O 1
ATOM 603 N N . VAL A 1 75 ? -4.576 3.695 -0.249 1.00 59.09 75 VAL A N 1
ATOM 604 C CA . VAL A 1 75 ? -5.267 3.338 -1.489 1.00 59.09 75 VAL A CA 1
ATOM 605 C C . VAL A 1 75 ? -4.544 4.058 -2.620 1.00 59.09 75 VAL A C 1
ATOM 607 O O . VAL A 1 75 ? -4.659 5.275 -2.752 1.00 59.09 75 VAL A O 1
ATOM 610 N N . MET A 1 76 ? -3.773 3.294 -3.383 1.00 49.44 76 MET A N 1
ATOM 611 C CA . MET A 1 76 ? -3.242 3.689 -4.680 1.00 49.44 76 MET A CA 1
ATOM 612 C C . MET A 1 76 ? -3.883 2.813 -5.751 1.00 49.44 76 MET A C 1
ATOM 614 O O . MET A 1 76 ? -4.045 1.599 -5.477 1.00 49.44 76 MET A O 1
#